Protein AF-A0A517FMY2-F1 (afdb_monomer_lite)

InterPro domains:
  IPR045285 GPI-anchored protein At5g19230-like [PTHR33976] (2-45)
  IPR059083 Uncharacterized GPI-anchored protein At5g19230-like domain [PF25884] (3-45)

pLDDT: mean 93.57, std 7.47, range [55.16, 98.56]

Secondary structure (DSSP, 8-state):
-HHHHHHHHHHHHHHTT-PPPPP-HHHHHHHHHHHHHTTTPPP--

Sequence (45 aa):
SDSQLLKGINSYRASLKVPALSENKNAACLAEQLAKQFKGQQCTN

Radius of gyration: 13.45 Å; chains: 1; bounding box: 30×18×32 Å

Structure (mmCIF, N/CA/C/O backbone):
data_AF-A0A517FMY2-F1
#
_entry.id   AF-A0A517FMY2-F1
#
loop_
_atom_site.group_PDB
_atom_site.id
_atom_site.type_symbol
_atom_site.label_atom_id
_atom_site.label_alt_id
_atom_site.label_comp_id
_atom_site.label_asym_id
_atom_site.label_entity_id
_atom_site.label_seq_id
_atom_site.pdbx_PDB_ins_code
_atom_site.Cartn_x
_atom_site.Cartn_y
_atom_site.Cartn_z
_atom_site.occupancy
_atom_site.B_iso_or_equiv
_atom_site.auth_seq_id
_atom_site.auth_comp_id
_atom_site.auth_asym_id
_atom_site.auth_atom_id
_atom_site.pdbx_PDB_model_num
ATOM 1 N N . SER A 1 1 ? 0.050 -8.649 6.255 1.00 75.31 1 SER A N 1
ATOM 2 C CA . SER A 1 1 ? 0.700 -7.347 6.537 1.00 75.31 1 SER A CA 1
ATOM 3 C C . SER A 1 1 ? 0.528 -6.411 5.345 1.00 75.31 1 SER A C 1
ATOM 5 O O . SER A 1 1 ? 0.292 -6.904 4.245 1.00 75.31 1 SER A O 1
ATOM 7 N N . ASP A 1 2 ? 0.679 -5.095 5.522 1.00 82.31 2 ASP A N 1
ATOM 8 C CA . ASP A 1 2 ? 0.540 -4.099 4.436 1.00 82.31 2 ASP A CA 1
ATOM 9 C C . ASP A 1 2 ? 1.484 -4.365 3.256 1.00 82.31 2 ASP A C 1
ATOM 11 O O . ASP A 1 2 ? 1.115 -4.189 2.097 1.00 82.31 2 ASP A O 1
ATOM 15 N N . SER A 1 3 ? 2.663 -4.924 3.535 1.00 88.88 3 SER A N 1
ATOM 16 C CA . SER A 1 3 ? 3.609 -5.390 2.517 1.00 88.88 3 SER A CA 1
ATOM 17 C C . SER A 1 3 ? 3.047 -6.501 1.616 1.00 88.88 3 SER A C 1
ATOM 19 O O . SER A 1 3 ? 3.298 -6.513 0.411 1.00 88.88 3 SER A O 1
ATOM 21 N N . GLN A 1 4 ? 2.251 -7.427 2.163 1.00 94.75 4 GLN A N 1
ATOM 22 C CA . GLN A 1 4 ? 1.589 -8.474 1.375 1.00 94.75 4 GLN A CA 1
ATOM 23 C C . GLN A 1 4 ? 0.433 -7.906 0.547 1.00 94.75 4 GLN A C 1
ATOM 25 O O . GLN A 1 4 ? 0.250 -8.323 -0.597 1.00 94.75 4 GLN A O 1
ATOM 30 N N . LEU A 1 5 ? -0.308 -6.935 1.094 1.00 95.19 5 LEU A N 1
ATOM 31 C CA . LEU A 1 5 ? -1.381 -6.246 0.375 1.00 95.19 5 LEU A CA 1
ATOM 32 C C . LEU A 1 5 ? -0.826 -5.465 -0.823 1.00 95.19 5 LEU A C 1
ATOM 34 O O . LEU A 1 5 ? -1.293 -5.652 -1.947 1.00 95.19 5 LEU A O 1
ATOM 38 N N . LEU A 1 6 ? 0.221 -4.661 -0.609 1.00 96.44 6 LEU A N 1
ATOM 39 C CA . LEU A 1 6 ? 0.889 -3.917 -1.678 1.00 96.44 6 LEU A CA 1
ATOM 40 C C . LEU A 1 6 ? 1.438 -4.856 -2.759 1.00 96.44 6 LEU A C 1
ATOM 42 O O . LEU A 1 6 ? 1.276 -4.586 -3.951 1.00 96.44 6 LEU A O 1
ATOM 46 N N . LYS A 1 7 ? 2.034 -5.988 -2.360 1.00 97.62 7 LYS A N 1
ATOM 47 C CA . LYS A 1 7 ? 2.502 -7.015 -3.300 1.00 97.62 7 LYS A CA 1
ATOM 48 C C . LYS A 1 7 ? 1.358 -7.557 -4.160 1.00 97.62 7 LYS A C 1
ATOM 50 O O . LYS A 1 7 ? 1.508 -7.600 -5.376 1.00 97.62 7 LYS A O 1
ATOM 55 N N . GLY A 1 8 ? 0.226 -7.921 -3.556 1.00 97.94 8 GLY A N 1
ATOM 56 C CA . GLY A 1 8 ? -0.947 -8.417 -4.285 1.00 97.94 8 GLY A CA 1
ATOM 57 C C . GLY A 1 8 ? -1.514 -7.393 -5.273 1.00 97.94 8 GLY A C 1
ATOM 58 O O . GLY A 1 8 ? -1.750 -7.721 -6.437 1.00 97.94 8 GLY A O 1
ATOM 59 N N . ILE A 1 9 ? -1.649 -6.131 -4.852 1.00 97.94 9 ILE A N 1
ATOM 60 C CA . ILE A 1 9 ? -2.094 -5.032 -5.726 1.00 97.94 9 ILE A CA 1
ATOM 61 C C . ILE A 1 9 ? -1.125 -4.855 -6.897 1.00 97.94 9 ILE A C 1
ATOM 63 O O . ILE A 1 9 ? -1.553 -4.738 -8.045 1.00 97.94 9 ILE A O 1
ATOM 67 N N . ASN A 1 10 ? 0.182 -4.877 -6.637 1.00 98.50 10 ASN A N 1
ATOM 68 C CA . ASN A 1 10 ? 1.186 -4.745 -7.688 1.00 98.50 10 ASN A CA 1
ATOM 69 C C . ASN A 1 10 ? 1.217 -5.951 -8.636 1.00 98.50 10 ASN A C 1
ATOM 71 O O . ASN A 1 10 ? 1.440 -5.759 -9.829 1.00 98.50 10 ASN A O 1
ATOM 75 N N . SER A 1 11 ? 0.915 -7.165 -8.164 1.00 98.50 11 SER A N 1
ATOM 76 C CA . SER A 1 11 ? 0.706 -8.325 -9.041 1.00 98.50 11 SER A CA 1
ATOM 77 C C . SER A 1 11 ? -0.474 -8.116 -9.997 1.00 98.50 11 SER A C 1
ATOM 79 O O . SER A 1 11 ? -0.348 -8.400 -11.186 1.00 98.50 11 SER A O 1
ATOM 81 N N . TYR A 1 12 ? -1.591 -7.561 -9.518 1.00 98.38 12 TYR A N 1
ATOM 82 C CA . TYR A 1 12 ? -2.728 -7.215 -10.378 1.00 98.38 12 TYR A CA 1
ATOM 83 C C . TYR A 1 12 ? -2.399 -6.068 -11.349 1.00 98.38 12 TYR A C 1
ATOM 85 O O . TYR A 1 12 ? -2.698 -6.134 -12.535 1.00 98.38 12 TYR A O 1
ATOM 93 N N . ARG A 1 13 ? -1.700 -5.025 -10.898 1.00 98.56 13 ARG A N 1
ATOM 94 C CA . ARG A 1 13 ? -1.252 -3.934 -11.783 1.00 98.56 13 ARG A CA 1
ATOM 95 C C . ARG A 1 13 ? -0.316 -4.423 -12.889 1.00 98.56 13 ARG A C 1
ATOM 97 O O . ARG A 1 13 ? -0.428 -3.974 -14.028 1.00 98.56 13 ARG A O 1
ATOM 104 N N . ALA A 1 14 ? 0.554 -5.379 -12.569 1.00 98.56 14 ALA A N 1
ATOM 105 C CA . ALA A 1 14 ? 1.417 -6.023 -13.548 1.00 98.56 14 ALA A CA 1
ATOM 106 C C . ALA A 1 14 ? 0.617 -6.814 -14.596 1.00 98.56 14 ALA A C 1
ATOM 108 O O . ALA A 1 14 ? 0.957 -6.742 -15.776 1.00 98.56 14 ALA A O 1
ATOM 109 N N . SER A 1 15 ? -0.470 -7.503 -14.214 1.00 98.50 15 SER A N 1
ATOM 110 C CA . SER A 1 15 ? -1.337 -8.189 -15.190 1.00 98.50 15 SER A CA 1
ATOM 111 C C . SER A 1 15 ? -2.002 -7.210 -16.167 1.00 98.50 15 SER A C 1
ATOM 113 O O . SER A 1 15 ? -2.200 -7.544 -17.335 1.00 98.50 15 SER A O 1
ATOM 115 N N . LEU A 1 16 ? -2.248 -5.975 -15.721 1.00 98.56 16 LEU A N 1
ATOM 116 C CA . LEU A 1 16 ? -2.743 -4.866 -16.541 1.00 98.56 16 LEU A CA 1
ATOM 117 C C . LEU A 1 16 ? -1.640 -4.090 -17.284 1.00 98.56 16 LEU A C 1
ATOM 119 O O . LEU A 1 16 ? -1.944 -3.124 -17.981 1.00 98.56 16 LEU A O 1
ATOM 123 N N . LYS A 1 17 ? -0.366 -4.487 -17.151 1.00 98.12 17 LYS A N 1
ATOM 124 C CA . LYS A 1 17 ? 0.806 -3.817 -17.748 1.00 98.12 17 LYS A CA 1
ATOM 125 C C . LYS A 1 17 ? 0.945 -2.334 -17.362 1.00 98.12 17 LYS A C 1
ATOM 127 O O . LYS A 1 17 ? 1.472 -1.543 -18.142 1.00 98.12 17 LYS A O 1
ATOM 132 N N . 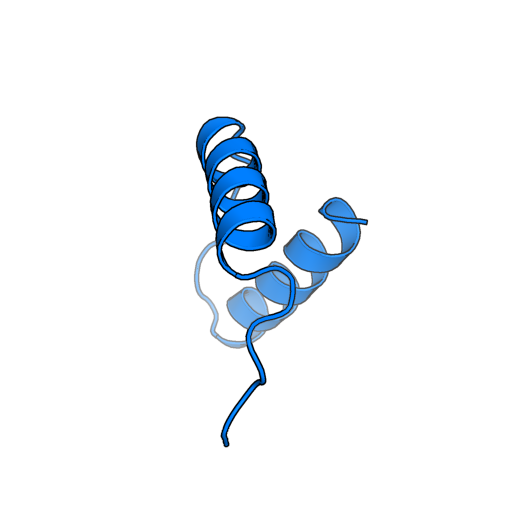VAL A 1 18 ? 0.508 -1.952 -16.158 1.00 98.44 18 VAL A N 1
ATOM 133 C CA . VAL A 1 18 ? 0.697 -0.594 -15.614 1.00 98.44 18 VAL A CA 1
ATOM 134 C C . VAL A 1 18 ? 1.778 -0.572 -14.522 1.00 98.44 18 VAL A C 1
ATOM 136 O O . VAL A 1 18 ? 2.022 -1.599 -13.886 1.00 98.44 18 VAL A O 1
ATOM 139 N N . PRO A 1 19 ? 2.434 0.579 -14.266 1.00 98.50 19 PRO A N 1
ATOM 140 C CA . PRO A 1 19 ? 3.537 0.660 -13.305 1.00 98.50 19 PRO A CA 1
ATOM 141 C C . PRO A 1 19 ? 3.145 0.247 -11.884 1.00 98.50 19 PRO A C 1
ATOM 143 O O . PRO A 1 19 ? 2.016 0.486 -11.453 1.00 98.50 19 PRO A O 1
ATOM 146 N N . ALA A 1 20 ? 4.084 -0.318 -11.127 1.00 98.25 20 ALA A N 1
ATOM 147 C CA . ALA A 1 20 ? 3.882 -0.654 -9.720 1.00 98.25 20 ALA A CA 1
ATOM 148 C C . ALA A 1 20 ? 3.679 0.602 -8.851 1.00 98.25 20 ALA A C 1
ATOM 150 O O . ALA A 1 20 ? 4.199 1.677 -9.148 1.00 98.25 20 ALA A O 1
ATOM 151 N N . LEU A 1 21 ? 2.925 0.452 -7.766 1.00 97.50 21 LEU A N 1
ATOM 152 C CA . LEU A 1 21 ? 2.818 1.443 -6.700 1.00 97.50 21 LEU A CA 1
ATOM 153 C C . LEU A 1 21 ? 4.008 1.310 -5.746 1.00 97.50 21 LEU A C 1
ATOM 155 O O . LEU A 1 21 ? 4.482 0.200 -5.488 1.00 97.50 21 LEU A O 1
ATOM 159 N N . SER A 1 22 ? 4.441 2.438 -5.192 1.00 96.75 22 SER A N 1
ATOM 160 C CA . SER A 1 22 ? 5.436 2.518 -4.125 1.00 96.75 22 SER A CA 1
ATOM 161 C C . SER A 1 22 ? 4.776 2.748 -2.766 1.00 96.75 22 SER A C 1
ATOM 163 O O . SER A 1 22 ? 3.638 3.211 -2.670 1.00 96.75 22 SER A O 1
ATOM 165 N N . GLU A 1 23 ? 5.503 2.428 -1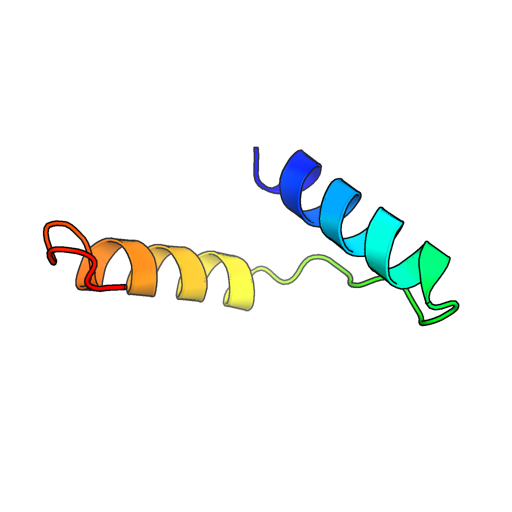.697 1.00 94.62 23 GLU A N 1
ATOM 166 C CA . GLU A 1 23 ? 5.063 2.754 -0.344 1.00 94.62 23 GLU A CA 1
ATOM 167 C C . GLU A 1 23 ? 5.010 4.269 -0.126 1.00 94.62 23 GLU A C 1
ATOM 169 O O . GLU A 1 23 ? 5.885 5.022 -0.560 1.00 94.62 23 GLU A O 1
ATOM 174 N N . ASN A 1 24 ? 3.985 4.711 0.601 1.00 94.50 24 ASN A N 1
ATOM 175 C CA . ASN A 1 24 ? 3.821 6.096 1.009 1.00 94.50 24 ASN A CA 1
ATOM 176 C C . ASN A 1 24 ? 3.346 6.144 2.466 1.00 94.50 24 ASN A C 1
ATOM 178 O O . ASN A 1 24 ? 2.252 5.682 2.793 1.00 94.50 24 ASN A O 1
ATOM 182 N N . LYS A 1 25 ? 4.164 6.737 3.343 1.00 93.69 25 LYS A N 1
ATOM 183 C CA . LYS A 1 25 ? 3.880 6.809 4.785 1.00 93.69 25 LYS A CA 1
ATOM 184 C C . LYS A 1 25 ? 2.608 7.601 5.105 1.00 93.69 25 LYS A C 1
ATOM 186 O O . LYS A 1 25 ? 1.893 7.245 6.036 1.00 93.69 25 LYS A O 1
ATOM 191 N N . ASN A 1 26 ? 2.293 8.631 4.319 1.00 96.00 26 ASN A N 1
ATOM 192 C CA . ASN A 1 26 ? 1.072 9.417 4.505 1.00 96.00 26 ASN A CA 1
ATOM 193 C C . ASN A 1 26 ? -0.169 8.607 4.113 1.00 96.00 26 ASN A C 1
ATOM 195 O O . ASN A 1 26 ? -1.189 8.706 4.786 1.00 96.00 26 ASN A O 1
ATOM 199 N N . ALA A 1 27 ? -0.076 7.771 3.073 1.00 94.94 27 ALA A N 1
ATOM 200 C CA . ALA A 1 27 ? -1.163 6.875 2.684 1.00 94.94 27 ALA A CA 1
ATOM 201 C C . ALA A 1 27 ? -1.436 5.807 3.756 1.00 94.94 27 ALA A C 1
ATOM 203 O O . ALA A 1 27 ? -2.597 5.553 4.066 1.00 94.94 27 ALA A O 1
ATOM 204 N N . ALA A 1 28 ? -0.388 5.237 4.363 1.00 92.19 28 ALA A N 1
ATOM 205 C CA . ALA A 1 28 ? -0.536 4.306 5.484 1.00 92.19 28 ALA A CA 1
ATOM 206 C C . ALA A 1 28 ? -1.219 4.978 6.691 1.00 92.19 28 ALA A C 1
ATOM 208 O O . ALA A 1 28 ? -2.220 4.476 7.197 1.00 92.19 28 ALA A O 1
ATOM 209 N N . CYS A 1 29 ? -0.747 6.169 7.081 1.00 95.69 29 CYS A N 1
ATOM 210 C CA . CYS A 1 29 ? -1.351 6.956 8.162 1.00 95.69 29 CYS A CA 1
ATOM 211 C C . CYS A 1 29 ? -2.833 7.273 7.893 1.00 95.69 29 CYS A C 1
ATOM 213 O O . CYS A 1 29 ? -3.687 7.081 8.760 1.00 95.69 29 CYS A O 1
ATOM 215 N N . LEU A 1 30 ? -3.160 7.710 6.673 1.00 96.31 30 LEU A N 1
ATOM 216 C CA . LEU A 1 30 ? -4.535 8.010 6.281 1.00 96.31 30 LEU A CA 1
ATOM 217 C C . LEU A 1 30 ? -5.424 6.759 6.314 1.00 96.31 30 LEU A C 1
ATOM 219 O O . LEU A 1 30 ? -6.548 6.822 6.811 1.00 96.31 30 LEU A O 1
ATOM 223 N N . ALA A 1 31 ? -4.927 5.618 5.832 1.00 94.69 31 ALA A N 1
ATOM 224 C CA . ALA A 1 31 ? -5.664 4.357 5.860 1.00 94.69 31 ALA A CA 1
ATOM 225 C C . ALA A 1 31 ? -5.994 3.922 7.297 1.00 94.69 31 ALA A C 1
ATOM 227 O O . ALA A 1 31 ? -7.121 3.507 7.568 1.00 94.69 31 ALA A O 1
ATOM 228 N N . GLU A 1 32 ? -5.060 4.085 8.238 1.00 94.06 32 GLU A N 1
ATOM 229 C CA . GLU A 1 32 ? -5.320 3.824 9.658 1.00 94.06 32 GLU A CA 1
ATOM 230 C C . GLU A 1 32 ? -6.376 4.766 10.248 1.00 94.06 32 GLU A C 1
ATOM 232 O O . GLU A 1 32 ? -7.229 4.331 11.026 1.00 94.06 32 GLU A O 1
ATOM 237 N N . GLN A 1 33 ? -6.330 6.056 9.908 1.00 96.44 33 GLN A N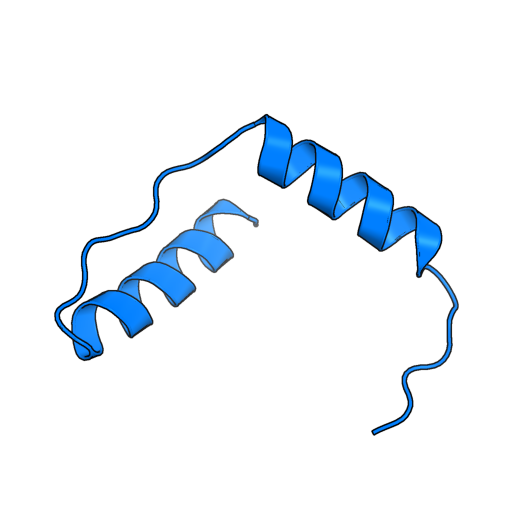 1
ATOM 238 C CA . GLN A 1 33 ? -7.318 7.033 10.374 1.00 96.44 33 GLN A CA 1
ATOM 239 C C . GLN A 1 33 ? -8.719 6.696 9.860 1.00 96.44 33 GLN A C 1
ATOM 241 O O . GLN A 1 33 ? -9.667 6.676 10.647 1.00 96.44 33 GLN A O 1
ATOM 246 N N . LEU A 1 34 ? -8.839 6.357 8.576 1.00 95.00 34 LEU A N 1
ATOM 247 C CA . LEU A 1 34 ? -10.097 5.908 7.983 1.00 95.00 34 LEU A CA 1
ATOM 248 C C . LEU A 1 34 ? -10.585 4.617 8.648 1.00 95.00 34 LEU A C 1
ATOM 250 O O . LEU A 1 34 ? -11.729 4.550 9.090 1.00 95.00 34 LEU A O 1
ATOM 254 N N . ALA A 1 35 ? -9.718 3.617 8.821 1.00 93.56 35 ALA A N 1
ATOM 255 C CA . ALA A 1 35 ? -10.088 2.366 9.481 1.00 93.56 35 ALA A CA 1
ATOM 256 C C . ALA A 1 35 ? -10.624 2.591 10.906 1.00 93.56 35 ALA A C 1
ATOM 258 O O . ALA A 1 35 ? -11.567 1.921 11.325 1.00 93.56 35 ALA A O 1
ATOM 259 N N . LYS A 1 36 ? -10.063 3.557 11.646 1.00 95.69 36 LYS A N 1
ATOM 260 C CA . LYS A 1 36 ? -10.575 3.959 12.965 1.00 95.69 36 LYS A CA 1
ATOM 261 C C . LYS A 1 36 ? -11.943 4.636 12.875 1.00 95.69 36 LYS A C 1
ATOM 263 O O . LYS A 1 36 ? -12.797 4.327 13.699 1.00 95.69 36 LYS A O 1
ATOM 268 N N . GLN A 1 37 ? -12.156 5.521 11.901 1.00 95.69 37 GLN A N 1
ATOM 269 C CA . GLN A 1 37 ? -13.433 6.223 11.710 1.00 95.69 37 GLN A CA 1
ATOM 270 C C . GLN A 1 37 ? -14.578 5.271 11.348 1.00 95.69 37 GLN A C 1
ATOM 272 O O . GLN A 1 37 ? -15.677 5.411 11.872 1.00 95.69 37 GLN A O 1
ATOM 277 N N . PHE A 1 38 ? -14.309 4.281 10.499 1.00 92.88 38 PHE A N 1
ATOM 278 C CA . PHE A 1 38 ? -15.303 3.303 10.048 1.00 92.88 38 PHE A CA 1
ATOM 279 C C . PHE A 1 38 ? -15.428 2.085 10.976 1.00 92.88 38 PHE A C 1
ATOM 281 O O . PHE A 1 38 ? -16.209 1.168 10.714 1.00 92.88 38 PHE A O 1
ATOM 288 N N . LYS A 1 39 ? -14.671 2.045 12.078 1.00 92.62 39 LYS A N 1
ATOM 289 C CA . LYS A 1 39 ? -14.694 0.921 13.013 1.00 92.62 39 LYS A CA 1
ATOM 290 C C . LYS A 1 39 ? -16.087 0.777 13.635 1.00 92.62 39 LYS A C 1
ATOM 292 O O . LYS A 1 39 ? -16.545 1.657 14.353 1.00 92.62 39 LYS A O 1
ATOM 297 N N . GLY A 1 40 ? -16.728 -0.369 13.407 1.00 88.19 40 GLY A N 1
ATOM 298 C CA . GLY A 1 40 ? -18.063 -0.671 13.937 1.00 88.19 40 GLY A CA 1
ATOM 299 C C . GLY A 1 40 ? -19.216 -0.197 13.0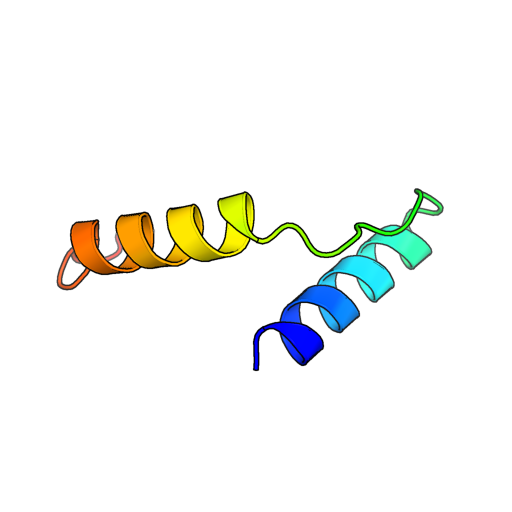51 1.00 88.19 40 GLY A C 1
ATOM 300 O O . GLY A 1 40 ? -20.365 -0.510 13.354 1.00 88.19 40 GLY A O 1
ATOM 30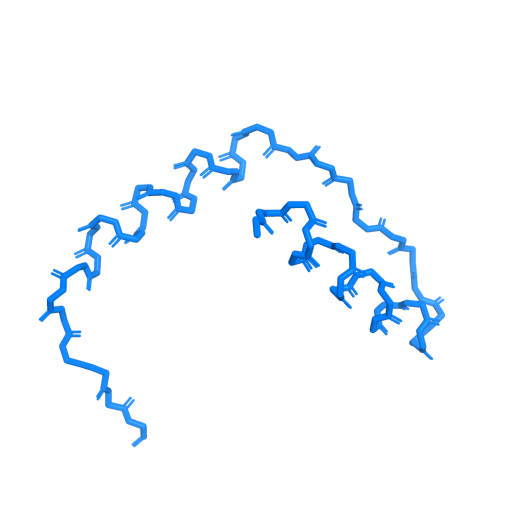1 N N . GLN A 1 41 ? -18.931 0.490 11.941 1.00 91.88 41 GLN A N 1
ATOM 302 C CA . GLN A 1 41 ? -19.944 0.736 10.926 1.00 91.88 41 GLN A CA 1
ATOM 303 C C . GLN A 1 41 ? -20.310 -0.587 10.249 1.00 91.88 41 GLN A C 1
ATOM 305 O O . GLN A 1 41 ? -19.443 -1.343 9.810 1.00 91.88 41 GLN A O 1
ATOM 310 N N . GLN A 1 42 ? -21.608 -0.869 10.172 1.00 91.19 42 GLN A N 1
ATOM 311 C CA . GLN A 1 42 ? -22.100 -2.052 9.485 1.00 91.19 42 GLN A CA 1
ATOM 312 C C . GLN A 1 42 ? -21.891 -1.885 7.977 1.00 91.19 42 GLN A C 1
ATOM 314 O O . GLN A 1 42 ? -22.339 -0.904 7.380 1.00 91.19 42 GLN A O 1
ATOM 319 N N . CYS A 1 43 ? -21.200 -2.839 7.358 1.00 87.06 43 CYS A N 1
ATOM 320 C CA . CYS A 1 43 ? -21.060 -2.870 5.909 1.00 87.06 43 CYS A CA 1
ATOM 321 C C . CYS A 1 43 ? -22.413 -3.224 5.285 1.00 87.06 43 CYS A C 1
ATOM 323 O O . CYS A 1 43 ? -23.044 -4.204 5.681 1.00 87.06 43 CYS A O 1
ATOM 325 N N . THR A 1 44 ? -22.843 -2.437 4.305 1.00 84.88 44 THR A N 1
ATOM 326 C CA . THR A 1 44 ? -24.022 -2.726 3.483 1.00 84.88 44 THR A CA 1
ATOM 327 C C . THR A 1 44 ? -23.531 -2.925 2.052 1.00 84.88 44 THR A C 1
ATOM 329 O O . THR A 1 44 ? -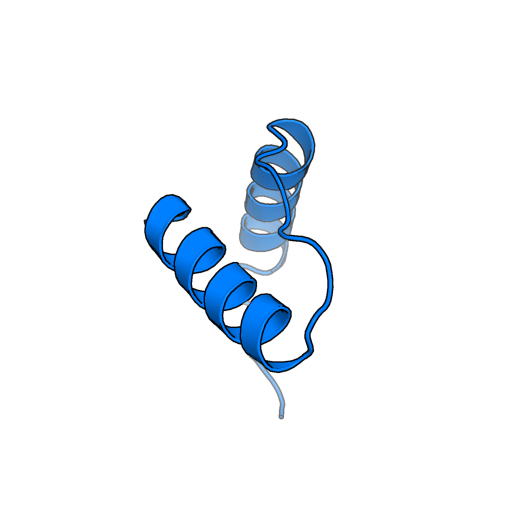22.716 -2.133 1.580 1.00 84.88 44 THR A O 1
ATOM 332 N N . ASN A 1 45 ? -23.922 -4.040 1.429 1.00 55.16 45 ASN A N 1
ATOM 333 C CA . ASN A 1 45 ? -23.551 -4.406 0.057 1.00 55.16 45 ASN A CA 1
ATOM 334 C C . ASN A 1 45 ? -24.696 -4.085 -0.897 1.00 55.16 45 ASN A C 1
ATOM 336 O O . ASN A 1 45 ? -25.853 -4.352 -0.496 1.00 55.16 45 ASN A O 1
#

Foldseek 3Di:
DVVVVLVVVQVVCVVVVHDRDDDDPVVVVVVVVVCVVCVPPDDDD

Organism: NCBI:txid526406